Protein AF-A0A349UP60-F1 (afdb_monomer)

Secondary structure (DSSP, 8-state):
-EES-SS-B---HHHHHH-GGGGG--B--EEPP-

Mean p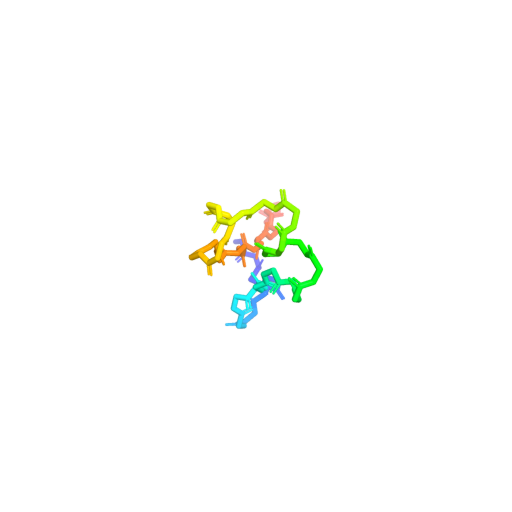redicted aligned error: 2.8 Å

Radius of gyration: 12.59 Å; Cα contacts (8 Å, |Δi|>4): 40; chains: 1; bounding box: 26×18×32 Å

Foldseek 3Di:
DAWPPPFWDADDPVCCVVPVVSRPDTDTDDDDDD

Solvent-accessible surface area (backbone atoms only — not comparable to full-atom values): 2222 Å² total; per-residue (Å²): 102,49,76,70,42,90,62,65,51,61,73,53,72,68,52,33,70,81,36,59,84,48,68,81,49,66,50,73,49,69,44,82,64,131

pLDDT: mean 95.97, std 4.7, range [78.06, 98.56]

Structure (mmCIF, N/CA/C/O backbone):
data_AF-A0A349UP60-F1
#
_entry.id   AF-A0A349UP60-F1
#
loop_
_atom_site.group_PDB
_atom_site.id
_atom_site.type_symbol
_atom_site.label_atom_id
_atom_site.label_alt_id
_atom_site.label_comp_id
_atom_site.label_asym_id
_atom_site.label_entity_id
_atom_site.label_seq_id
_atom_site.pdbx_PDB_ins_code
_atom_site.Cartn_x
_atom_site.Cartn_y
_atom_site.Cartn_z
_atom_site.occupancy
_atom_site.B_iso_or_equiv
_atom_site.auth_seq_id
_atom_site.auth_comp_id
_atom_site.auth_asym_id
_atom_site.auth_atom_id
_atom_site.pdbx_PDB_model_num
ATOM 1 N N . ALA A 1 1 ? -11.494 3.610 15.218 1.00 79.19 1 ALA A N 1
ATOM 2 C CA . ALA A 1 1 ? -10.375 3.898 14.299 1.00 79.19 1 ALA A CA 1
ATOM 3 C C . ALA A 1 1 ? -10.947 4.279 12.937 1.00 79.19 1 ALA A C 1
ATOM 5 O O . ALA A 1 1 ? -11.847 3.583 12.477 1.00 79.19 1 ALA A O 1
ATOM 6 N N . THR A 1 2 ? -10.488 5.370 12.324 1.00 94.88 2 THR A N 1
ATOM 7 C CA . THR A 1 2 ? -10.955 5.819 10.999 1.00 94.88 2 THR A CA 1
ATOM 8 C C . THR A 1 2 ? -10.071 5.204 9.920 1.00 94.88 2 THR A C 1
ATOM 10 O O . THR A 1 2 ? -8.847 5.260 10.013 1.00 94.88 2 THR A O 1
ATOM 13 N N . VAL A 1 3 ? -10.665 4.592 8.892 1.00 95.12 3 VAL A N 1
ATOM 14 C CA . VAL A 1 3 ? -9.902 3.995 7.783 1.00 95.12 3 VAL A CA 1
ATOM 15 C C . VAL A 1 3 ? -9.414 5.093 6.839 1.00 95.12 3 VAL A C 1
ATOM 17 O O . VAL A 1 3 ? -10.229 5.776 6.221 1.00 95.12 3 VAL A O 1
ATOM 20 N N . LEU A 1 4 ? -8.093 5.215 6.681 1.00 95.94 4 LEU A N 1
ATOM 21 C CA . LEU A 1 4 ? -7.473 6.219 5.808 1.00 95.94 4 LEU A CA 1
ATOM 22 C C . LEU A 1 4 ? -7.386 5.728 4.358 1.00 95.94 4 LEU A C 1
ATOM 24 O O . LEU A 1 4 ? -7.683 6.452 3.411 1.00 95.94 4 LEU A O 1
ATOM 28 N N . THR A 1 5 ? -7.025 4.459 4.169 1.00 96.69 5 THR A N 1
ATOM 29 C CA . THR A 1 5 ? -6.827 3.860 2.841 1.00 96.69 5 THR A CA 1
ATOM 30 C C . THR A 1 5 ? -7.971 2.903 2.506 1.00 96.69 5 THR A C 1
ATOM 32 O O . THR A 1 5 ? -7.917 1.714 2.834 1.00 96.69 5 THR A O 1
ATOM 35 N N . ARG A 1 6 ? -9.026 3.406 1.847 1.00 95.31 6 ARG A N 1
ATOM 36 C CA . ARG A 1 6 ? -10.179 2.577 1.428 1.00 95.31 6 ARG A CA 1
ATOM 37 C C . ARG A 1 6 ? -9.772 1.456 0.461 1.00 95.31 6 ARG A C 1
ATOM 39 O O . ARG A 1 6 ? -10.242 0.329 0.588 1.00 95.31 6 ARG A O 1
ATOM 46 N N . LYS A 1 7 ? -8.872 1.759 -0.478 1.00 97.12 7 LYS A N 1
ATOM 47 C CA . LYS A 1 7 ? -8.154 0.779 -1.307 1.00 97.12 7 LYS A CA 1
ATOM 48 C C . LYS A 1 7 ? -6.714 0.667 -0.790 1.00 97.12 7 LYS A C 1
ATOM 50 O O . LYS A 1 7 ? -6.188 1.676 -0.320 1.00 97.12 7 LYS A O 1
ATOM 55 N N . PRO A 1 8 ? -6.087 -0.520 -0.837 1.00 97.19 8 PRO A N 1
ATOM 56 C CA . PRO A 1 8 ? -4.702 -0.665 -0.40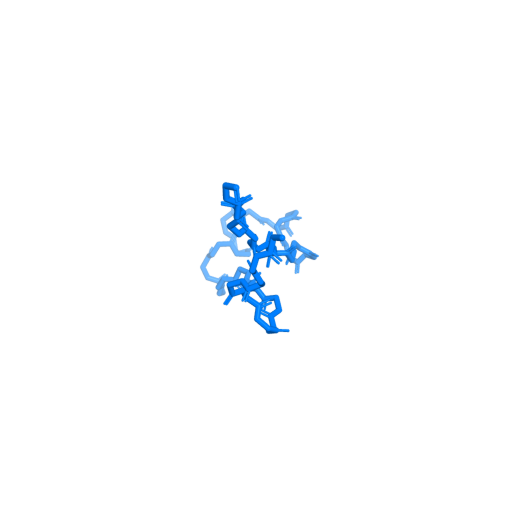8 1.00 97.19 8 PRO A CA 1
ATOM 57 C C . PRO A 1 8 ? -3.771 0.151 -1.307 1.00 97.19 8 PRO A C 1
ATOM 59 O O . PRO A 1 8 ? -3.988 0.223 -2.517 1.00 97.19 8 PRO A O 1
ATOM 62 N N . VAL A 1 9 ? -2.722 0.716 -0.716 1.00 98.00 9 VAL A N 1
ATOM 63 C CA . VAL A 1 9 ? -1.624 1.321 -1.477 1.00 98.00 9 VAL A CA 1
ATOM 64 C C . VAL A 1 9 ? -0.670 0.202 -1.888 1.00 98.00 9 VAL A C 1
ATOM 66 O O . VAL A 1 9 ? -0.277 -0.620 -1.055 1.00 98.00 9 VAL A O 1
ATOM 69 N N . THR A 1 10 ? -0.343 0.144 -3.174 1.00 98.00 10 THR A N 1
ATOM 70 C CA . THR A 1 10 ? 0.551 -0.861 -3.761 1.00 98.00 10 THR A CA 1
ATOM 71 C C . THR A 1 10 ? 1.865 -0.217 -4.200 1.00 98.00 10 THR A C 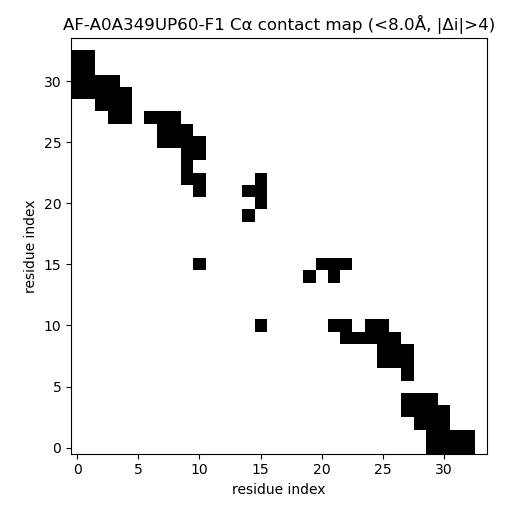1
ATOM 73 O O . THR A 1 10 ? 1.856 0.962 -4.562 1.00 98.00 10 THR A O 1
ATOM 76 N N . PRO A 1 11 ? 2.973 -0.972 -4.227 1.00 98.00 11 PRO A N 1
ATOM 77 C CA . PRO A 1 11 ? 4.243 -0.491 -4.762 1.00 98.00 11 PRO A CA 1
ATOM 78 C C . PRO A 1 11 ? 4.139 -0.043 -6.218 1.00 98.00 11 PRO A C 1
ATOM 80 O O . PRO A 1 11 ? 3.370 -0.604 -7.004 1.00 98.00 11 PRO A O 1
ATOM 83 N N . GLY A 1 12 ? 4.941 0.957 -6.574 1.00 97.94 12 GLY A N 1
ATOM 84 C CA . GLY A 1 12 ? 5.093 1.402 -7.956 1.00 97.94 12 GLY A CA 1
ATOM 85 C C . GLY A 1 12 ? 6.050 0.509 -8.762 1.00 97.94 12 GLY A C 1
ATOM 86 O O . GLY A 1 12 ? 6.786 -0.290 -8.181 1.00 97.94 12 GLY A O 1
ATOM 87 N N . PRO A 1 13 ? 6.106 0.671 -10.097 1.00 97.94 13 PRO A N 1
ATOM 88 C CA . PRO A 1 13 ? 6.941 -0.163 -10.968 1.00 97.94 13 PRO A CA 1
ATOM 89 C C . PRO A 1 13 ? 8.429 -0.158 -10.593 1.00 97.94 13 PRO A C 1
ATOM 91 O O . PRO A 1 13 ? 9.036 -1.220 -10.503 1.00 97.94 13 PRO A O 1
ATOM 94 N N . A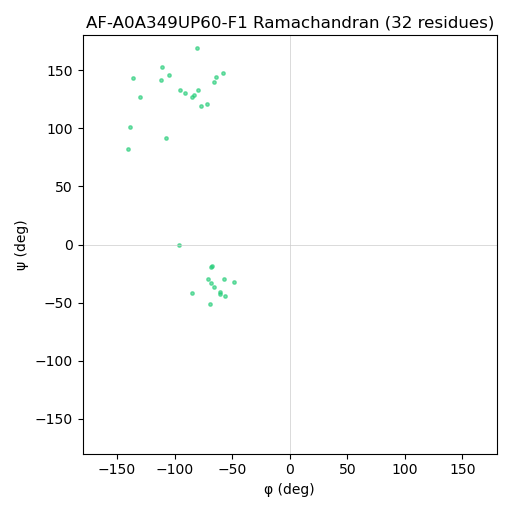RG A 1 14 ? 8.989 1.022 -10.293 1.00 98.38 14 ARG A N 1
ATOM 95 C CA . ARG A 1 14 ? 10.398 1.183 -9.905 1.00 98.38 14 ARG A CA 1
ATOM 96 C C . ARG A 1 14 ? 10.756 0.414 -8.630 1.00 98.38 14 ARG A C 1
ATOM 98 O O . ARG A 1 14 ? 11.792 -0.233 -8.573 1.00 98.38 14 ARG A O 1
ATOM 105 N N . GLU A 1 15 ? 9.887 0.449 -7.619 1.00 97.75 15 GLU A N 1
ATOM 106 C CA . GLU A 1 15 ? 10.125 -0.287 -6.371 1.00 97.75 15 GLU A CA 1
ATOM 107 C C . GLU A 1 15 ? 10.110 -1.800 -6.610 1.00 97.75 15 GLU A C 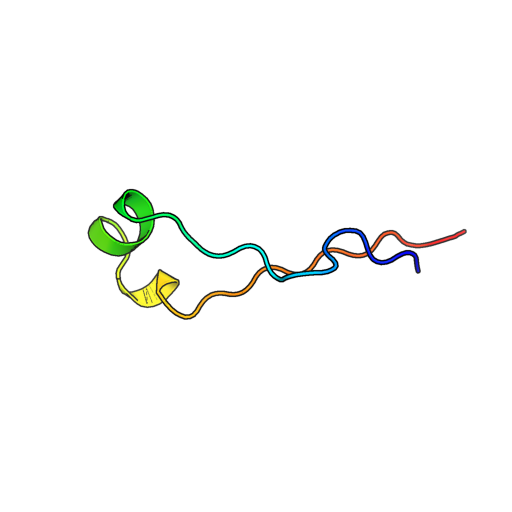1
ATOM 109 O O . GLU A 1 15 ? 10.889 -2.526 -6.008 1.00 97.75 15 GLU A O 1
ATOM 114 N N . ILE A 1 16 ? 9.248 -2.290 -7.503 1.00 98.38 16 ILE A N 1
ATOM 115 C CA . ILE A 1 16 ? 9.187 -3.717 -7.840 1.00 98.38 16 ILE A CA 1
ATOM 116 C C . ILE A 1 16 ? 10.450 -4.166 -8.587 1.00 98.38 16 ILE A C 1
ATOM 118 O O . ILE A 1 16 ? 10.863 -5.314 -8.433 1.00 98.38 16 ILE A O 1
ATOM 122 N N . GLU A 1 17 ? 11.050 -3.290 -9.392 1.00 98.19 17 GLU A N 1
ATOM 123 C CA . GLU A 1 17 ? 12.314 -3.557 -10.083 1.00 98.19 17 GLU A CA 1
ATOM 124 C C . GLU A 1 17 ? 13.491 -3.619 -9.099 1.00 98.19 17 GLU A C 1
ATOM 126 O O . GLU A 1 17 ? 14.216 -4.613 -9.074 1.00 98.19 17 GLU A O 1
ATOM 131 N N . GLU A 1 18 ? 13.639 -2.605 -8.241 1.00 98.56 18 GLU A N 1
ATOM 132 C CA . GLU A 1 18 ? 14.717 -2.535 -7.241 1.00 98.56 18 GLU A CA 1
ATOM 133 C C . GLU A 1 18 ? 14.526 -3.561 -6.103 1.00 98.56 18 GLU A C 1
ATOM 135 O O . GLU A 1 18 ? 15.490 -4.057 -5.520 1.00 98.56 18 GLU A O 1
ATOM 140 N N . ASN A 1 19 ? 13.276 -3.910 -5.786 1.00 97.88 19 ASN A N 1
ATOM 141 C CA . ASN A 1 19 ? 12.903 -4.817 -4.707 1.00 97.88 19 ASN A CA 1
ATOM 142 C C . ASN A 1 19 ? 11.737 -5.751 -5.122 1.00 97.88 19 ASN A C 1
ATOM 144 O O . ASN A 1 19 ? 10.580 -5.543 -4.733 1.00 97.88 19 ASN A O 1
ATOM 148 N N . PRO A 1 20 ? 12.021 -6.856 -5.841 1.00 97.19 20 PRO A N 1
ATOM 149 C CA . PRO A 1 20 ? 10.994 -7.767 -6.356 1.00 97.19 20 PRO A CA 1
ATOM 150 C C . PRO A 1 20 ? 10.064 -8.368 -5.298 1.00 97.19 20 PRO A C 1
ATOM 152 O O . PRO A 1 20 ? 8.892 -8.623 -5.587 1.00 97.19 20 PRO A O 1
ATOM 155 N N . ARG A 1 21 ? 10.538 -8.558 -4.057 1.00 97.62 21 ARG A N 1
ATOM 156 C CA . ARG A 1 21 ? 9.698 -9.078 -2.960 1.00 97.62 21 ARG A CA 1
ATOM 157 C C . ARG A 1 21 ? 8.594 -8.105 -2.531 1.00 97.62 21 ARG A C 1
ATOM 159 O O . ARG A 1 21 ? 7.620 -8.546 -1.930 1.00 97.62 21 ARG A O 1
ATOM 166 N N . SER A 1 22 ? 8.696 -6.813 -2.862 1.00 97.81 22 SER A N 1
ATOM 167 C CA . SER A 1 22 ? 7.621 -5.850 -2.597 1.00 97.81 22 SER A CA 1
ATOM 168 C C . SER A 1 22 ? 6.384 -6.100 -3.459 1.00 97.81 22 SER A C 1
ATOM 170 O O . SER A 1 22 ? 5.307 -5.676 -3.068 1.00 97.81 22 SER A O 1
ATOM 172 N N . ARG A 1 23 ? 6.469 -6.824 -4.586 1.00 97.06 23 ARG A N 1
ATOM 173 C CA . ARG A 1 23 ? 5.380 -6.960 -5.580 1.00 97.06 23 ARG A CA 1
ATOM 174 C C . ARG A 1 23 ? 3.997 -7.305 -5.005 1.00 97.06 23 ARG A C 1
ATOM 176 O O . ARG A 1 23 ? 2.987 -6.885 -5.562 1.00 97.06 23 ARG A O 1
ATOM 183 N N . SER A 1 24 ? 3.930 -8.067 -3.914 1.00 97.25 24 SER A N 1
ATOM 184 C CA . SER A 1 24 ? 2.671 -8.467 -3.267 1.00 97.25 24 SER A CA 1
ATOM 185 C C . SER A 1 24 ? 2.249 -7.589 -2.08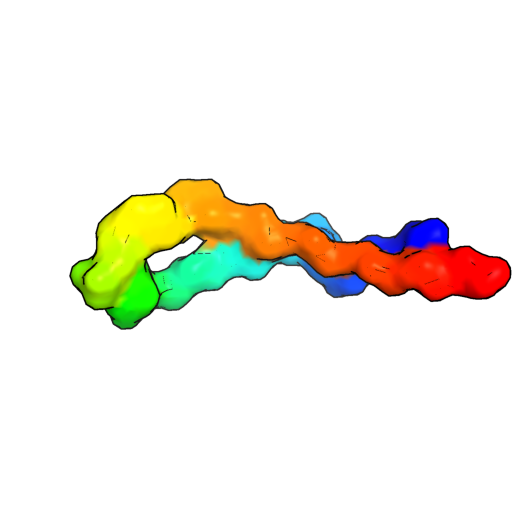0 1.00 97.25 24 SER A C 1
ATOM 187 O O . SER A 1 24 ? 1.211 -7.861 -1.470 1.00 97.25 24 SER A O 1
ATOM 189 N N . ALA A 1 25 ? 3.031 -6.569 -1.720 1.00 97.9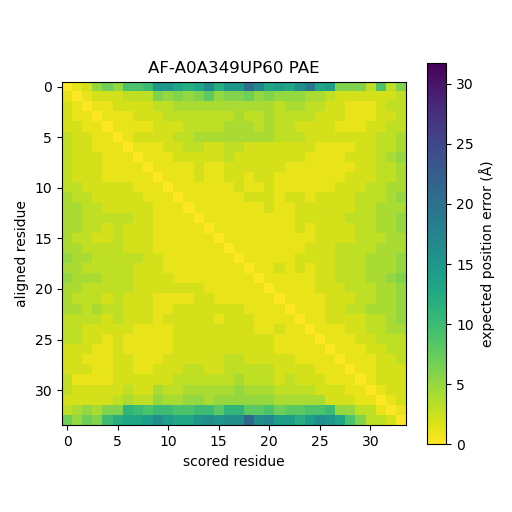4 25 ALA A N 1
ATOM 190 C CA . ALA A 1 25 ? 2.764 -5.702 -0.581 1.00 97.94 25 ALA A CA 1
ATOM 191 C C . ALA A 1 25 ? 1.485 -4.875 -0.785 1.00 97.94 25 ALA A C 1
ATOM 193 O O . ALA A 1 25 ? 1.188 -4.381 -1.874 1.00 97.94 25 ALA A O 1
ATOM 194 N N . LYS A 1 26 ? 0.711 -4.731 0.295 1.00 98.00 26 LYS A N 1
ATOM 195 C CA . LYS A 1 26 ? -0.545 -3.971 0.332 1.00 98.00 26 LYS A CA 1
ATOM 196 C C . LYS A 1 26 ? -0.606 -3.183 1.634 1.00 98.00 26 LYS A C 1
ATOM 198 O O . LYS A 1 26 ? -0.937 -3.746 2.676 1.00 98.00 26 LYS A O 1
ATOM 203 N N . LEU A 1 27 ? -0.302 -1.890 1.577 1.00 97.94 27 LEU A N 1
ATOM 204 C CA . LEU A 1 27 ? -0.343 -1.026 2.753 1.00 97.94 27 LEU A CA 1
ATOM 205 C C . LEU A 1 27 ? -1.785 -0.612 3.057 1.00 97.94 27 LEU A C 1
ATOM 207 O O . LEU A 1 27 ? -2.535 -0.202 2.164 1.00 97.94 27 LEU A O 1
ATOM 211 N N . ARG A 1 28 ? -2.164 -0.719 4.335 1.00 97.81 28 ARG A N 1
ATOM 212 C CA . ARG A 1 28 ? -3.435 -0.219 4.865 1.00 97.81 28 ARG A CA 1
ATOM 213 C C . ARG A 1 28 ? -3.186 0.622 6.111 1.00 97.81 28 ARG A C 1
ATOM 215 O O . ARG A 1 28 ? -2.536 0.155 7.040 1.00 97.81 28 ARG A O 1
ATOM 222 N N . GLY A 1 29 ? -3.719 1.840 6.120 1.00 97.12 29 GLY A N 1
ATOM 223 C CA . GLY A 1 29 ? -3.605 2.786 7.227 1.00 97.12 29 GLY A CA 1
ATOM 224 C C . GLY A 1 29 ? -4.941 3.022 7.927 1.00 97.12 29 GLY A C 1
ATOM 225 O O . GLY A 1 29 ? -5.990 3.123 7.280 1.00 97.12 29 GLY A O 1
ATOM 226 N N . MET A 1 30 ? -4.890 3.139 9.252 1.00 97.75 30 MET A N 1
ATOM 227 C CA . MET A 1 30 ? -6.014 3.534 10.098 1.00 97.75 30 MET A CA 1
ATOM 228 C C . MET A 1 30 ? -5.542 4.547 11.137 1.00 97.75 30 MET A C 1
ATOM 230 O O . MET A 1 30 ? -4.444 4.424 11.673 1.00 97.75 30 MET A O 1
ATOM 234 N N . GLU A 1 31 ? -6.395 5.513 11.445 1.00 96.94 31 GLU A N 1
ATOM 235 C CA . GLU A 1 31 ? -6.180 6.488 12.508 1.00 96.94 31 GLU A CA 1
ATOM 236 C C . GLU A 1 31 ? -6.864 6.015 13.794 1.00 96.94 31 GLU A C 1
ATOM 238 O O . GLU A 1 31 ? -8.028 5.595 13.771 1.00 96.94 31 GLU A O 1
ATOM 243 N N . LYS A 1 32 ? -6.165 6.073 14.931 1.00 95.81 32 LYS A N 1
ATOM 244 C CA . 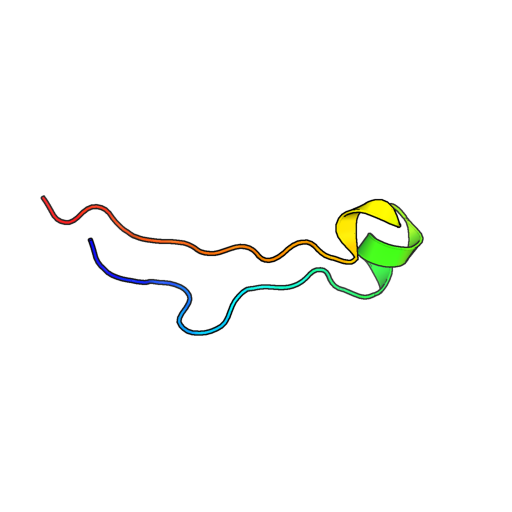LYS A 1 32 ? -6.786 5.824 16.234 1.00 95.81 32 LYS A CA 1
ATOM 245 C C . LYS A 1 32 ? -7.691 7.009 16.565 1.00 95.81 32 LYS A C 1
ATOM 247 O O . LYS A 1 32 ? -7.217 8.130 16.662 1.00 95.81 32 LYS A O 1
ATOM 252 N N . ILE A 1 33 ? -8.975 6.732 16.766 1.00 88.12 33 ILE A N 1
ATOM 253 C CA . ILE A 1 33 ? -9.911 7.734 17.277 1.00 88.12 33 ILE A CA 1
ATOM 254 C C . ILE A 1 33 ? -9.764 7.690 18.798 1.00 88.12 33 ILE A C 1
ATOM 256 O O . ILE A 1 33 ? -9.767 6.586 19.355 1.00 88.12 33 ILE A O 1
ATOM 260 N N . GLY A 1 34 ? -9.512 8.852 19.403 1.00 78.06 34 GLY A N 1
ATOM 261 C CA . GLY A 1 34 ? -9.392 9.028 20.852 1.00 78.06 34 GLY A CA 1
ATOM 2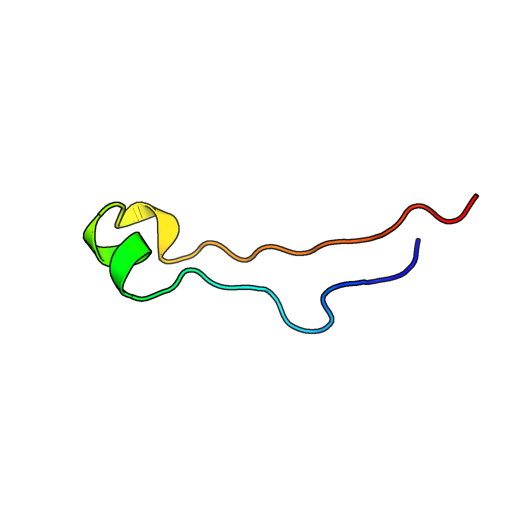62 C C . GLY A 1 34 ? -10.642 8.599 21.598 1.00 78.06 34 GLY A C 1
ATOM 263 O O . GLY A 1 34 ? -11.744 8.775 21.033 1.00 78.06 34 GLY A O 1
#

Nearest PDB structures (foldseek):
  1n2x-assembly1_A  TM=9.082E-01  e=1.121E-01  Thermotoga maritima
  1wg8-assembly2_B  TM=7.617E-01  e=9.773E-02  Thermus thermophilus
  8qrl-assembly1_8  TM=8.785E-01  e=2.937E-01  Homo sapiens

Sequence (34 aa):
ATVLTRKPVTPGPREIEENPRSRSAKLRGMEKIG